Protein AF-A0A261GF33-F1 (afdb_monomer_lite)

Radius of gyration: 21.46 Å; chains: 1; bounding box: 52×39×61 Å

Foldseek 3Di:
DLPFDKDFLLVVQADPLSDRNDDLCDPDCDAPNHRCRVRGIKGWAWDPVQWADDPVDNVDTDTHTFIGHNVRHGGCPTPVNVVVVVQVVQVVVVDGDDDDDDDDDADWDFPDPLPDPQQPDVVGDDTDTHHPDQDADPVPRDGDD

Structure (mmCIF, N/CA/C/O backbone):
data_AF-A0A261GF33-F1
#
_entry.id   AF-A0A261GF33-F1
#
loop_
_atom_site.group_PDB
_atom_site.id
_atom_site.type_symbol
_atom_site.label_atom_id
_atom_site.label_alt_id
_atom_site.label_comp_id
_atom_site.label_asym_id
_atom_site.label_entity_id
_atom_site.label_seq_id
_atom_site.pdbx_PDB_ins_code
_atom_site.Cartn_x
_atom_site.Cartn_y
_atom_site.Cartn_z
_atom_site.occupancy
_atom_site.B_iso_or_equiv
_atom_site.auth_seq_id
_atom_site.auth_comp_id
_atom_site.auth_asym_id
_atom_site.auth_atom_id
_atom_site.pdbx_PDB_model_num
ATOM 1 N N . LEU A 1 1 ? -1.377 -6.067 18.340 1.00 70.94 1 LEU A N 1
ATOM 2 C CA . LEU A 1 1 ? -0.596 -5.644 17.150 1.00 70.94 1 LEU A CA 1
ATOM 3 C C . LEU A 1 1 ? 0.931 -5.701 17.363 1.00 70.94 1 LEU A C 1
ATOM 5 O O . LEU A 1 1 ? 1.656 -5.353 16.446 1.00 70.94 1 LEU A O 1
ATOM 9 N N . ALA A 1 2 ? 1.449 -6.159 18.514 1.00 70.94 2 ALA A N 1
ATOM 10 C CA . ALA A 1 2 ? 2.893 -6.124 18.804 1.00 70.94 2 ALA A CA 1
ATOM 11 C C . ALA A 1 2 ? 3.721 -7.283 18.195 1.00 70.94 2 ALA A C 1
ATOM 13 O O . ALA A 1 2 ? 4.942 -7.266 18.279 1.00 70.94 2 ALA A O 1
ATOM 14 N N . SER A 1 3 ? 3.082 -8.278 17.572 1.00 79.62 3 SER A N 1
ATOM 15 C CA . SER A 1 3 ? 3.725 -9.457 16.962 1.00 79.62 3 SER A CA 1
ATOM 16 C C . SER A 1 3 ? 3.864 -9.349 15.433 1.00 79.62 3 SER A C 1
ATOM 18 O O . SER A 1 3 ? 3.727 -10.346 14.728 1.00 79.62 3 SER A O 1
ATOM 20 N N . GLY A 1 4 ? 4.023 -8.130 14.909 1.00 86.25 4 GLY A N 1
ATOM 21 C CA . GLY A 1 4 ? 4.138 -7.876 13.469 1.00 86.25 4 GLY A CA 1
ATOM 22 C C . GLY A 1 4 ? 5.551 -8.087 12.915 1.00 86.25 4 GLY A C 1
ATOM 23 O O . GLY A 1 4 ? 6.512 -8.254 13.663 1.00 86.25 4 GLY A O 1
ATOM 24 N N . LEU A 1 5 ? 5.675 -8.039 11.590 1.00 93.31 5 LEU A N 1
ATOM 25 C CA . LEU A 1 5 ? 6.956 -8.056 10.883 1.00 93.31 5 LEU A CA 1
ATOM 26 C C . LEU A 1 5 ? 7.565 -6.651 10.868 1.00 93.31 5 LEU A C 1
ATOM 28 O O . LEU A 1 5 ? 6.883 -5.691 10.513 1.00 93.31 5 LEU A O 1
ATOM 32 N N . SER A 1 6 ? 8.842 -6.532 11.235 1.00 94.38 6 SER A N 1
ATOM 33 C CA . SER A 1 6 ? 9.558 -5.250 11.204 1.00 94.38 6 SER A CA 1
ATOM 34 C C . SER A 1 6 ? 9.691 -4.754 9.765 1.00 94.38 6 SER A C 1
ATOM 36 O O . SER A 1 6 ? 10.104 -5.514 8.889 1.00 94.38 6 SER A O 1
ATOM 38 N N . VAL A 1 7 ? 9.372 -3.485 9.527 1.00 93.56 7 VAL A N 1
ATOM 39 C CA . VAL A 1 7 ? 9.586 -2.811 8.242 1.00 93.56 7 VAL A CA 1
ATOM 40 C C . VAL A 1 7 ? 10.141 -1.410 8.449 1.00 93.56 7 VAL A C 1
ATOM 42 O O . VAL A 1 7 ? 9.782 -0.763 9.433 1.00 93.56 7 VAL A O 1
ATOM 45 N N . PRO A 1 8 ? 10.954 -0.886 7.518 1.00 91.81 8 PRO A N 1
ATOM 46 C CA . PRO A 1 8 ? 11.459 0.471 7.646 1.00 91.81 8 PRO A CA 1
ATOM 47 C C . PRO A 1 8 ? 10.308 1.481 7.537 1.00 91.81 8 PRO A C 1
ATOM 49 O O . PRO A 1 8 ? 9.475 1.393 6.631 1.00 91.81 8 PRO A O 1
ATOM 52 N N . SER A 1 9 ? 10.287 2.500 8.405 1.00 91.31 9 SER A N 1
ATOM 53 C CA . SER A 1 9 ? 9.297 3.591 8.310 1.00 91.31 9 SER A CA 1
ATOM 54 C C . SER A 1 9 ?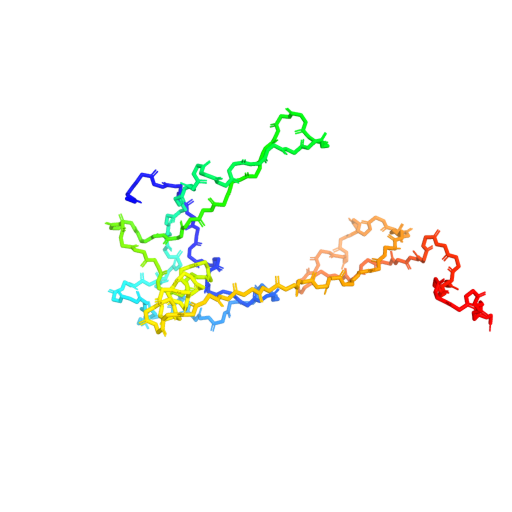 9.377 4.363 6.997 1.00 91.31 9 SER A C 1
ATOM 56 O O . SER A 1 9 ? 8.408 5.014 6.618 1.00 91.31 9 SER A O 1
ATOM 58 N N . THR A 1 10 ? 10.473 4.241 6.241 1.00 89.12 10 THR A N 1
ATOM 59 C CA . THR A 1 10 ? 10.610 4.867 4.918 1.00 89.12 10 THR A CA 1
ATOM 60 C C . THR A 1 10 ? 9.485 4.512 3.941 1.00 89.12 10 THR A C 1
ATOM 62 O O . THR A 1 10 ? 9.233 5.296 3.029 1.00 89.12 10 THR A O 1
ATOM 65 N N . LEU A 1 11 ? 8.754 3.410 4.159 1.00 87.25 11 LEU A N 1
ATOM 66 C CA . LEU A 1 11 ? 7.544 3.063 3.403 1.00 87.25 11 LEU A CA 1
ATOM 67 C C . LEU A 1 11 ? 6.445 4.135 3.460 1.00 87.25 11 LEU A C 1
ATOM 69 O O . LEU A 1 11 ? 5.674 4.254 2.515 1.00 87.25 11 LEU A O 1
ATOM 73 N N . ILE A 1 12 ? 6.364 4.900 4.552 1.00 89.88 12 ILE A N 1
ATOM 74 C CA . ILE A 1 12 ? 5.375 5.976 4.730 1.00 89.88 12 ILE A CA 1
ATOM 75 C C . ILE A 1 12 ? 5.998 7.375 4.675 1.00 89.88 12 ILE A C 1
ATOM 77 O O . ILE A 1 12 ? 5.292 8.363 4.849 1.00 89.88 12 ILE A O 1
ATOM 81 N N . LEU A 1 13 ? 7.316 7.465 4.464 1.00 90.25 13 LEU A N 1
ATOM 82 C CA . LEU A 1 13 ? 8.054 8.735 4.456 1.00 90.25 13 LEU A CA 1
ATOM 83 C C . LEU A 1 13 ? 8.514 9.153 3.053 1.00 90.25 13 LEU A C 1
ATOM 85 O O . LEU A 1 13 ? 9.236 10.142 2.893 1.00 90.25 13 LEU A O 1
ATOM 89 N N . LYS A 1 14 ? 8.114 8.386 2.038 1.00 89.19 14 LYS A N 1
ATOM 90 C CA . LYS A 1 14 ? 8.439 8.614 0.635 1.00 89.19 14 LYS A CA 1
ATOM 91 C C . LYS A 1 14 ? 7.187 8.907 -0.180 1.00 89.19 14 LYS A C 1
ATOM 93 O O . LYS A 1 14 ? 6.103 8.437 0.158 1.00 89.19 14 LYS A O 1
ATOM 98 N N . ASP A 1 15 ? 7.352 9.665 -1.257 1.00 87.06 15 ASP A N 1
ATOM 99 C CA . ASP A 1 15 ? 6.319 9.812 -2.278 1.00 87.06 15 ASP A CA 1
ATOM 100 C C . ASP A 1 15 ? 6.268 8.583 -3.203 1.00 87.06 15 ASP A C 1
ATOM 102 O O . ASP A 1 15 ? 7.068 7.645 -3.107 1.00 87.06 15 ASP A O 1
ATOM 106 N N . THR A 1 16 ? 5.318 8.599 -4.136 1.00 82.31 16 THR A N 1
ATOM 107 C CA . THR A 1 16 ? 5.146 7.554 -5.154 1.00 82.31 16 THR A CA 1
ATOM 108 C C . THR A 1 16 ? 6.304 7.480 -6.155 1.00 82.31 16 THR A C 1
ATOM 110 O O . THR A 1 16 ? 6.430 6.479 -6.853 1.00 82.31 16 THR A O 1
ATOM 113 N N . ALA A 1 17 ? 7.174 8.493 -6.205 1.00 83.00 17 ALA A N 1
ATOM 114 C CA . ALA A 1 17 ? 8.403 8.512 -6.996 1.00 83.00 17 ALA A CA 1
ATOM 115 C C . ALA A 1 17 ? 9.632 8.037 -6.191 1.00 83.00 17 ALA A C 1
ATOM 117 O O . ALA A 1 17 ? 10.771 8.235 -6.619 1.00 83.00 17 ALA A O 1
ATOM 118 N N . HIS A 1 18 ? 9.418 7.411 -5.025 1.00 78.88 18 HIS A N 1
ATOM 119 C CA . HIS A 1 18 ? 10.451 6.930 -4.104 1.00 78.88 18 HIS A CA 1
ATOM 120 C C . HIS A 1 18 ? 11.380 8.016 -3.535 1.00 78.88 18 HIS A C 1
ATOM 122 O O . HIS A 1 18 ? 12.443 7.692 -2.984 1.00 78.88 18 HIS A O 1
ATOM 128 N N . ARG A 1 19 ? 10.988 9.293 -3.601 1.00 84.75 19 ARG A N 1
ATOM 129 C CA . ARG A 1 19 ? 11.724 10.392 -2.972 1.00 84.75 19 ARG A CA 1
ATOM 130 C C . ARG A 1 19 ? 11.340 10.496 -1.510 1.00 84.75 19 ARG A C 1
ATOM 132 O O . ARG A 1 19 ? 10.164 10.481 -1.171 1.00 84.75 19 ARG A O 1
ATOM 139 N N . THR A 1 20 ? 12.335 10.619 -0.638 1.00 85.50 20 THR A N 1
ATOM 140 C CA . THR A 1 20 ? 12.111 10.925 0.777 1.00 85.50 20 THR A CA 1
ATOM 141 C C . THR A 1 20 ? 11.519 12.328 0.892 1.00 85.50 20 THR A C 1
ATOM 143 O O . THR A 1 20 ? 12.174 13.301 0.527 1.00 85.50 20 THR A O 1
ATOM 146 N N . VAL A 1 21 ? 10.278 12.418 1.370 1.00 86.69 21 VAL A N 1
ATOM 147 C CA . VAL A 1 21 ? 9.544 13.687 1.522 1.00 86.69 21 VAL A CA 1
ATOM 148 C C . VAL A 1 21 ? 9.784 14.289 2.904 1.00 86.69 21 VAL A C 1
ATOM 150 O O . VAL A 1 21 ? 9.788 15.507 3.062 1.00 86.69 21 VAL A O 1
ATOM 153 N N . PHE A 1 22 ? 10.022 13.438 3.903 1.00 86.06 22 PHE A N 1
ATOM 154 C CA . PHE A 1 22 ? 10.287 13.853 5.275 1.00 86.06 22 PHE A CA 1
ATOM 155 C C . PHE A 1 22 ? 11.762 13.670 5.608 1.00 86.06 22 PHE A C 1
ATOM 157 O O . PHE A 1 22 ? 12.301 12.578 5.444 1.00 86.06 22 PHE A O 1
ATOM 164 N N . ASP A 1 23 ? 12.410 14.726 6.093 1.00 86.19 23 ASP A N 1
ATOM 165 C CA . ASP A 1 23 ? 13.810 14.667 6.503 1.00 86.19 23 ASP A CA 1
ATOM 166 C C . ASP A 1 23 ? 13.963 13.788 7.751 1.00 86.19 23 ASP A C 1
ATOM 168 O O . ASP A 1 23 ? 13.667 14.203 8.870 1.00 86.19 23 ASP A O 1
ATOM 172 N N . VAL A 1 24 ? 14.395 12.546 7.539 1.00 87.50 24 VAL A N 1
ATOM 173 C CA . VAL A 1 24 ? 14.571 11.557 8.607 1.00 87.50 24 VAL A CA 1
ATOM 174 C C . VAL A 1 24 ? 15.818 11.807 9.449 1.00 87.50 24 VAL A C 1
ATOM 176 O O . VAL A 1 24 ? 15.924 11.233 10.525 1.00 87.50 24 VAL A O 1
ATOM 179 N N . TRP A 1 25 ? 16.766 12.627 8.989 1.00 87.75 25 TRP A N 1
ATOM 180 C CA . TRP A 1 25 ? 18.018 12.890 9.712 1.00 87.75 25 TRP A CA 1
ATOM 181 C C . TRP A 1 25 ? 17.949 14.143 10.572 1.00 87.75 25 TRP A C 1
ATOM 183 O O . TRP A 1 25 ? 18.816 14.361 11.417 1.00 87.75 25 TRP A O 1
ATOM 193 N N . LYS A 1 26 ? 16.914 14.957 10.372 1.00 83.06 26 LYS A N 1
ATOM 194 C CA . LYS A 1 26 ? 16.618 16.091 11.227 1.00 83.06 26 LYS A CA 1
ATOM 195 C C .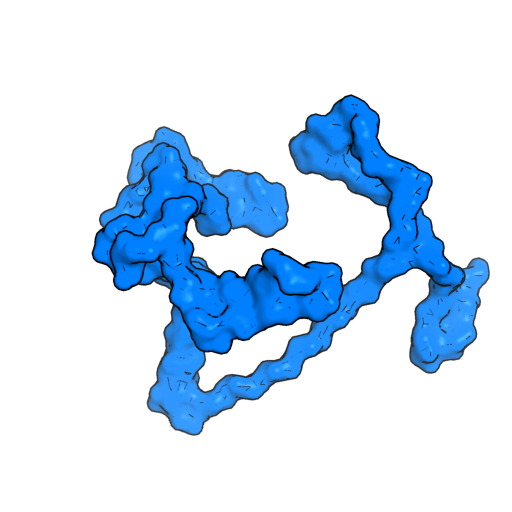 LYS A 1 26 ? 15.775 15.651 12.418 1.00 83.06 26 LYS A C 1
ATOM 197 O O . LYS A 1 26 ? 14.786 14.928 12.280 1.00 83.06 26 LYS A O 1
ATOM 202 N N . ASP A 1 27 ? 16.146 16.142 13.593 1.00 81.19 27 ASP A N 1
ATOM 203 C CA . ASP A 1 27 ? 15.356 15.945 14.800 1.00 81.19 27 ASP A CA 1
ATOM 204 C C . ASP A 1 27 ? 13.944 16.527 14.651 1.00 81.19 27 ASP A C 1
ATOM 206 O O . ASP A 1 27 ? 13.707 17.514 13.947 1.00 81.19 27 ASP A O 1
ATOM 210 N N . GLY A 1 28 ? 12.992 15.920 15.359 1.00 83.25 28 GLY A N 1
ATOM 211 C CA . GLY A 1 28 ? 11.618 16.412 15.442 1.00 83.25 28 GLY A CA 1
ATOM 212 C C . GLY A 1 28 ? 10.640 15.798 14.441 1.00 83.25 28 GLY A C 1
ATOM 213 O O . GLY A 1 28 ? 9.449 16.100 14.530 1.00 83.25 28 GLY A O 1
ATOM 214 N N . LEU A 1 29 ? 11.072 14.895 13.550 1.00 88.19 29 LEU A N 1
ATOM 215 C CA . LEU A 1 29 ? 10.135 14.109 12.744 1.00 88.19 29 LEU A CA 1
ATOM 216 C C . LEU A 1 29 ? 9.321 13.177 13.652 1.00 88.19 29 LEU A C 1
ATOM 218 O O . LEU A 1 29 ? 9.791 12.120 14.069 1.00 88.19 29 LEU A O 1
ATOM 222 N N . THR A 1 30 ? 8.089 13.578 13.948 1.00 90.00 30 THR A N 1
ATOM 223 C CA . THR A 1 30 ? 7.178 12.864 14.845 1.00 90.00 30 THR A CA 1
ATOM 224 C C . THR A 1 30 ? 5.842 12.659 14.154 1.00 90.00 30 THR A C 1
ATOM 226 O O . THR A 1 30 ? 5.294 13.586 13.562 1.00 90.00 30 THR A O 1
ATOM 229 N N . LEU A 1 31 ? 5.297 11.453 14.271 1.00 89.81 31 LEU A N 1
ATOM 230 C CA . LEU A 1 31 ? 3.953 11.116 13.825 1.00 89.81 31 LEU A CA 1
ATOM 231 C C . LEU A 1 31 ? 3.241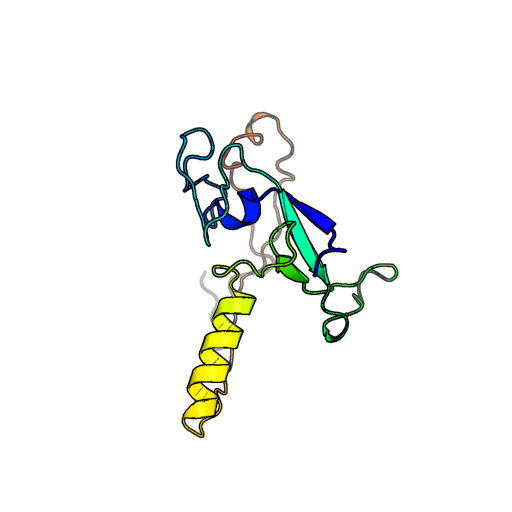 10.354 14.941 1.00 89.81 31 LEU A C 1
ATOM 233 O O . LEU A 1 31 ? 3.820 9.440 15.519 1.00 89.81 31 LEU A O 1
ATOM 237 N N . ASP A 1 32 ? 2.003 10.735 15.252 1.00 91.38 32 ASP A N 1
ATOM 238 C CA . ASP A 1 32 ? 1.199 10.141 16.332 1.00 91.38 32 ASP A CA 1
ATOM 239 C C . ASP A 1 32 ? 1.906 10.107 17.700 1.00 91.38 32 ASP A C 1
ATOM 241 O O . ASP A 1 32 ? 1.717 9.182 18.490 1.00 91.38 32 ASP A O 1
ATOM 245 N N . GLY A 1 33 ? 2.751 11.108 17.972 1.00 90.88 33 GLY A N 1
ATOM 246 C CA . GLY A 1 33 ? 3.560 11.182 19.194 1.00 90.88 33 GLY A CA 1
ATOM 247 C C . GLY A 1 33 ? 4.776 10.245 19.214 1.00 90.88 33 GLY A C 1
ATOM 248 O O . GLY A 1 33 ? 5.469 10.181 20.225 1.00 90.88 33 GLY A O 1
ATOM 249 N N . VAL A 1 34 ? 5.063 9.542 18.114 1.00 90.69 34 VAL A N 1
ATOM 250 C CA . VAL A 1 34 ? 6.215 8.646 17.968 1.00 90.69 34 VAL A CA 1
ATOM 251 C C . VAL A 1 34 ? 7.244 9.265 17.025 1.00 90.69 34 VAL A C 1
ATOM 253 O O . VAL A 1 34 ? 6.914 9.680 15.913 1.00 90.69 34 VAL A O 1
ATOM 256 N N . SER A 1 35 ? 8.503 9.311 17.461 1.00 90.94 35 SER A N 1
ATOM 257 C CA . SER A 1 35 ? 9.613 9.769 16.621 1.00 90.94 35 SER A CA 1
ATOM 258 C C . SER A 1 35 ? 9.887 8.778 15.490 1.00 90.94 35 SER A C 1
ATOM 260 O O . SER A 1 35 ? 10.004 7.574 15.722 1.00 90.94 35 SER A O 1
ATOM 262 N N . LEU A 1 36 ? 10.013 9.301 14.272 1.00 89.75 36 LEU A N 1
ATOM 263 C CA . LEU A 1 36 ? 10.454 8.575 13.078 1.00 89.75 36 LEU A CA 1
ATOM 264 C C . LEU A 1 36 ? 11.821 9.076 12.580 1.00 89.75 36 LEU A C 1
ATOM 266 O O . LEU A 1 36 ? 12.268 8.679 11.501 1.00 89.75 36 LEU A O 1
ATOM 270 N N . ALA A 1 37 ? 12.494 9.931 13.359 1.00 89.12 37 ALA A N 1
ATOM 271 C CA . ALA A 1 37 ? 13.877 10.311 13.099 1.00 89.12 37 ALA A CA 1
ATOM 272 C C . ALA A 1 37 ? 14.781 9.063 13.067 1.00 89.12 37 ALA A C 1
ATOM 274 O O . ALA A 1 37 ? 14.536 8.067 13.751 1.00 89.12 37 ALA A O 1
ATOM 275 N N . GLY A 1 38 ? 15.800 9.091 12.214 1.00 88.44 38 GLY A N 1
ATOM 276 C CA . GLY A 1 38 ? 16.658 7.949 11.910 1.00 88.44 38 GLY A CA 1
ATOM 277 C C . GLY A 1 38 ? 15.976 6.840 11.103 1.00 88.44 38 GLY A C 1
ATOM 278 O O . GLY A 1 38 ? 16.553 5.767 10.965 1.00 88.44 38 GLY A O 1
ATOM 279 N N . ALA A 1 39 ? 14.766 7.075 10.577 1.00 87.62 39 ALA A N 1
ATOM 280 C CA . ALA A 1 39 ? 13.990 6.099 9.812 1.00 87.62 39 ALA A CA 1
ATOM 281 C C . ALA A 1 39 ? 13.736 4.778 10.568 1.00 87.62 39 ALA A C 1
ATOM 283 O O . ALA A 1 39 ? 13.801 3.693 9.988 1.00 87.62 39 ALA A O 1
ATOM 284 N N . GLY A 1 40 ? 13.416 4.876 11.864 1.00 87.94 40 GLY A N 1
ATOM 285 C CA . GLY A 1 40 ? 13.148 3.720 12.723 1.00 87.94 40 GLY A CA 1
ATOM 286 C C . GLY A 1 40 ? 12.022 2.815 12.208 1.00 87.94 40 GLY A C 1
ATOM 287 O O . GLY A 1 40 ? 11.148 3.240 11.455 1.00 87.94 40 GLY A O 1
ATOM 288 N N . ASP A 1 41 ? 12.037 1.549 12.609 1.00 91.81 41 ASP A N 1
ATOM 289 C CA . ASP A 1 41 ? 11.095 0.555 12.088 1.00 91.81 41 ASP A CA 1
ATOM 290 C C . ASP A 1 41 ? 9.665 0.685 12.637 1.00 91.81 41 ASP A C 1
ATOM 292 O O . ASP A 1 41 ? 9.436 0.980 13.815 1.00 91.81 41 ASP A O 1
ATOM 296 N N . LEU A 1 42 ? 8.713 0.314 11.784 1.00 94.56 42 LEU A N 1
ATOM 297 C CA . LEU A 1 42 ? 7.313 0.031 12.088 1.00 94.56 42 LEU A CA 1
ATOM 298 C C . LEU A 1 42 ? 7.060 -1.486 12.067 1.00 94.56 42 LEU A C 1
ATOM 300 O O . LEU A 1 42 ? 7.939 -2.286 11.750 1.00 94.56 42 LEU A O 1
ATOM 304 N N . LEU A 1 43 ? 5.831 -1.883 12.381 1.00 95.69 43 LEU A N 1
ATOM 305 C CA . LEU A 1 43 ? 5.332 -3.249 12.287 1.00 95.69 43 LEU A CA 1
ATOM 306 C C . LEU A 1 43 ? 4.286 -3.359 11.169 1.00 95.69 43 LEU A C 1
ATOM 308 O O . LEU A 1 43 ? 3.306 -2.613 11.165 1.00 95.69 43 LEU A O 1
ATOM 312 N N . LEU A 1 44 ? 4.447 -4.331 10.269 1.00 95.38 44 LEU A N 1
ATOM 313 C CA . LEU A 1 44 ? 3.370 -4.858 9.430 1.00 95.38 44 LEU A CA 1
ATOM 314 C C . LEU A 1 44 ? 2.639 -5.966 10.182 1.00 95.38 44 LEU A C 1
ATOM 316 O O . LEU A 1 44 ? 3.240 -6.968 10.574 1.00 95.38 44 LEU A O 1
ATOM 320 N N . VAL A 1 45 ? 1.330 -5.813 10.347 1.00 95.50 45 VAL A N 1
ATOM 321 C CA . VAL A 1 45 ? 0.479 -6.807 11.000 1.00 95.50 45 VAL A CA 1
ATOM 322 C C . VAL A 1 45 ? -0.475 -7.416 9.973 1.00 95.50 45 VAL A C 1
ATOM 324 O O . VAL A 1 45 ? -1.313 -6.682 9.447 1.00 95.50 45 VAL A O 1
ATOM 327 N N . PRO A 1 46 ? -0.370 -8.723 9.678 1.00 95.50 46 PRO A N 1
ATOM 328 C CA . PRO A 1 46 ? -1.170 -9.363 8.639 1.00 95.50 46 PRO A CA 1
ATOM 329 C C . PRO A 1 46 ? -2.652 -9.451 9.012 1.00 95.50 46 PRO A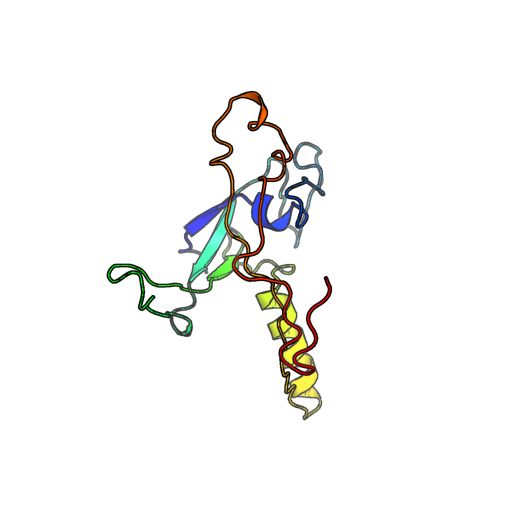 C 1
ATOM 331 O O . PRO A 1 46 ? -3.006 -9.792 10.141 1.00 95.50 46 PRO A O 1
ATOM 334 N N . ASP A 1 47 ? -3.515 -9.193 8.032 1.00 95.12 47 ASP A N 1
ATOM 335 C CA . ASP A 1 47 ? -4.955 -9.413 8.108 1.00 95.12 47 ASP A CA 1
ATOM 336 C C . ASP A 1 47 ? -5.302 -10.746 7.436 1.00 95.12 47 ASP A C 1
ATOM 338 O O . ASP A 1 47 ? -5.393 -10.839 6.210 1.00 95.12 47 ASP A O 1
ATOM 342 N N . ALA A 1 48 ? -5.503 -11.789 8.244 1.00 95.00 48 ALA A N 1
ATOM 343 C CA . ALA A 1 48 ? -5.768 -13.146 7.763 1.00 95.00 48 ALA A CA 1
ATOM 344 C C . ALA A 1 48 ? -7.010 -13.248 6.861 1.00 95.00 48 ALA A C 1
ATOM 346 O O . ALA A 1 48 ? -7.059 -14.126 6.003 1.00 95.00 48 ALA A O 1
ATOM 347 N N . SER A 1 49 ? -7.981 -12.336 7.002 1.00 97.00 49 SER A N 1
ATOM 348 C CA . SER A 1 49 ? -9.181 -12.318 6.154 1.00 97.00 49 SER A CA 1
ATOM 349 C C . SER A 1 49 ? -8.889 -11.934 4.699 1.00 97.00 49 SER A C 1
ATOM 351 O O . SER A 1 49 ? -9.690 -12.213 3.814 1.00 97.00 49 SER A O 1
ATOM 353 N N . SER A 1 50 ? -7.729 -11.320 4.443 1.00 96.69 50 SER A N 1
ATOM 354 C CA . SER A 1 50 ? -7.299 -10.874 3.114 1.00 96.69 50 SER A CA 1
ATOM 355 C C . SER A 1 50 ? -6.394 -11.870 2.379 1.00 96.69 50 SER A C 1
ATOM 357 O O . SER A 1 50 ? -5.893 -11.562 1.296 1.00 96.69 50 SER A O 1
ATOM 359 N N . PHE A 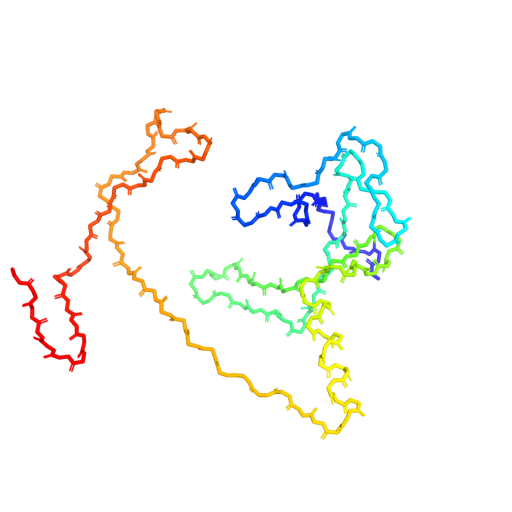1 51 ? -6.154 -13.050 2.959 1.00 97.62 51 PHE A N 1
ATOM 360 C CA . PHE A 1 51 ? -5.295 -14.069 2.364 1.00 97.62 51 PHE A CA 1
ATOM 361 C C . PHE A 1 51 ? -5.831 -14.524 1.000 1.00 97.62 51 PHE A C 1
ATOM 363 O O . PHE A 1 51 ? -6.933 -15.060 0.897 1.00 97.62 51 PHE A O 1
ATOM 370 N N . THR A 1 52 ? -5.024 -14.334 -0.042 1.00 97.81 52 THR A N 1
ATOM 371 C CA . THR A 1 52 ? -5.392 -14.626 -1.431 1.00 97.81 52 THR A CA 1
ATOM 372 C C . THR A 1 52 ? -4.272 -15.421 -2.117 1.00 97.81 52 THR A C 1
ATOM 374 O O . THR A 1 52 ? -3.220 -14.846 -2.413 1.00 97.81 52 THR A O 1
ATOM 377 N N . PRO A 1 53 ? -4.450 -16.732 -2.377 1.00 97.38 53 PRO A N 1
ATOM 378 C CA . PRO A 1 53 ? -3.506 -17.531 -3.162 1.00 97.38 53 PRO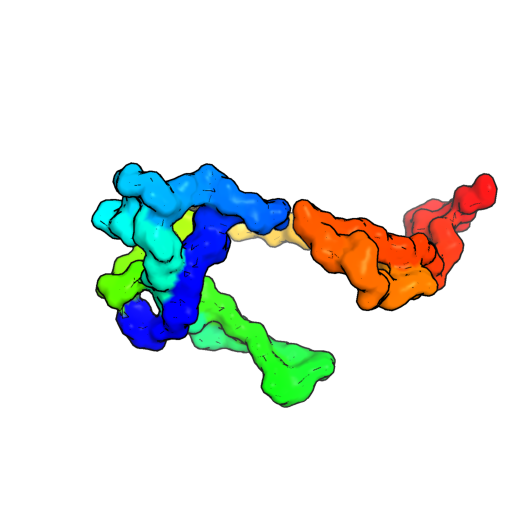 A CA 1
ATOM 379 C C . PRO A 1 53 ? -3.307 -16.971 -4.574 1.00 97.38 53 PRO A C 1
ATOM 381 O O . PRO A 1 53 ? -4.262 -16.507 -5.197 1.00 97.38 53 PRO A O 1
ATOM 384 N N . LEU A 1 54 ? -2.082 -17.046 -5.103 1.00 97.31 54 LEU A N 1
ATOM 385 C CA . LEU A 1 54 ? -1.781 -16.582 -6.458 1.00 97.31 54 LEU A CA 1
ATOM 386 C C . LEU A 1 54 ? -1.891 -17.736 -7.469 1.00 97.31 54 LEU A C 1
ATOM 388 O O . LEU A 1 54 ? -1.057 -18.641 -7.438 1.00 97.31 54 LEU A O 1
ATOM 392 N N . PRO A 1 55 ? -2.854 -17.718 -8.413 1.00 97.00 55 PRO A N 1
ATOM 393 C CA . PRO A 1 55 ? -3.070 -18.851 -9.320 1.00 97.00 55 PRO A CA 1
ATOM 394 C C . PRO A 1 55 ? -1.911 -19.085 -10.301 1.00 97.00 55 PRO A C 1
ATOM 396 O O . PRO A 1 55 ? -1.736 -20.194 -10.794 1.00 97.00 55 PRO A O 1
ATOM 399 N N . TRP A 1 56 ? -1.090 -18.066 -10.562 1.00 96.19 56 TRP A N 1
ATOM 400 C CA . TRP A 1 56 ? 0.108 -18.156 -11.407 1.00 96.19 56 TRP A CA 1
ATOM 401 C C . TRP A 1 56 ? 1.405 -18.434 -10.623 1.00 96.19 56 TRP A C 1
ATOM 403 O O . TRP A 1 56 ? 2.464 -18.535 -11.235 1.00 96.19 56 TRP A O 1
ATOM 413 N N . SER A 1 57 ? 1.354 -18.544 -9.288 1.00 97.25 57 SER A N 1
ATOM 414 C CA . SER A 1 57 ? 2.512 -18.872 -8.440 1.00 97.25 57 SER A CA 1
ATOM 415 C C . SER A 1 57 ? 2.096 -19.852 -7.332 1.00 97.25 57 SER A C 1
ATOM 417 O O . SER A 1 57 ? 1.737 -19.421 -6.234 1.00 97.25 57 SER A O 1
ATOM 419 N N . PRO A 1 58 ? 2.148 -21.177 -7.589 1.00 93.19 58 PRO A N 1
ATOM 420 C CA . PRO A 1 58 ? 1.591 -22.214 -6.706 1.00 93.19 58 PRO A CA 1
ATOM 421 C C . PRO A 1 58 ? 2.131 -22.252 -5.266 1.00 93.19 58 PRO A C 1
ATOM 423 O O . PRO A 1 58 ? 1.545 -22.904 -4.406 1.00 93.19 58 PRO A O 1
ATOM 426 N N . HIS A 1 59 ? 3.240 -21.564 -4.988 1.00 96.62 59 HIS A N 1
ATOM 427 C CA . HIS A 1 59 ? 3.864 -21.481 -3.665 1.00 96.62 59 HIS A CA 1
ATOM 428 C C . HIS A 1 59 ? 3.795 -20.067 -3.069 1.00 96.62 59 HIS A C 1
ATOM 430 O O . HIS A 1 59 ? 4.615 -19.701 -2.229 1.00 96.62 59 HIS A O 1
ATOM 436 N N . SER A 1 60 ? 2.855 -19.235 -3.525 1.00 97.75 60 SER A N 1
ATOM 437 C CA . SER A 1 60 ? 2.739 -17.843 -3.088 1.00 97.75 60 SER A CA 1
ATOM 438 C C . SER A 1 60 ? 1.292 -17.411 -2.868 1.00 97.75 60 SER A C 1
ATOM 440 O O . SER A 1 60 ? 0.359 -17.876 -3.522 1.00 97.75 60 SER A O 1
ATOM 442 N N . ALA A 1 61 ? 1.122 -16.462 -1.955 1.00 97.31 61 ALA A N 1
ATOM 443 C CA . ALA A 1 61 ? -0.137 -15.789 -1.677 1.00 97.31 61 ALA A CA 1
ATOM 444 C C . ALA A 1 61 ? 0.134 -14.317 -1.349 1.00 97.31 61 ALA A C 1
ATOM 446 O O . ALA A 1 61 ? 1.240 -13.956 -0.943 1.00 97.31 61 ALA A O 1
ATOM 447 N N . VAL A 1 62 ? -0.888 -13.482 -1.502 1.00 97.38 62 VAL A N 1
ATOM 448 C CA . VAL A 1 62 ? -0.897 -12.101 -1.017 1.00 97.38 62 VAL A CA 1
ATOM 449 C C . VAL A 1 62 ? -1.708 -12.048 0.270 1.00 97.38 62 VAL A C 1
ATOM 451 O O . VAL A 1 62 ? -2.772 -12.653 0.373 1.00 97.38 62 VAL A O 1
ATOM 454 N N . ILE A 1 63 ? -1.202 -11.310 1.253 1.00 97.19 63 ILE A N 1
ATOM 455 C CA . ILE A 1 63 ? -1.931 -10.941 2.463 1.00 97.19 63 ILE A CA 1
ATOM 456 C C . ILE A 1 63 ? -1.748 -9.442 2.673 1.00 97.19 63 ILE A C 1
ATOM 458 O O . ILE A 1 63 ? -0.634 -8.923 2.588 1.00 97.19 63 ILE A O 1
ATOM 462 N N . LEU A 1 64 ? -2.848 -8.730 2.891 1.00 95.94 64 LEU A N 1
ATOM 463 C CA . LEU A 1 64 ? -2.807 -7.317 3.230 1.00 95.94 64 LEU A CA 1
ATOM 464 C C . LEU A 1 64 ? -2.446 -7.167 4.707 1.00 95.94 64 LEU A C 1
ATOM 466 O O . LEU A 1 64 ? -2.829 -7.978 5.549 1.00 95.94 64 LEU A O 1
ATOM 470 N N . CYS A 1 65 ? -1.722 -6.100 5.023 1.00 94.56 65 CYS A N 1
ATOM 471 C CA . CYS A 1 65 ? -1.253 -5.818 6.372 1.00 94.56 65 CYS A CA 1
ATOM 472 C C . CYS A 1 65 ? -1.685 -4.416 6.808 1.00 94.56 65 CYS A C 1
ATOM 474 O O . CYS A 1 65 ? -1.735 -3.485 6.004 1.00 94.56 65 CYS A O 1
ATOM 476 N N . ASP A 1 66 ? -1.947 -4.257 8.101 1.00 94.75 66 ASP A N 1
ATOM 477 C CA . ASP A 1 66 ? -2.049 -2.954 8.749 1.00 94.75 66 ASP A CA 1
ATOM 478 C C . ASP A 1 66 ? -0.671 -2.517 9.277 1.00 94.75 66 ASP A C 1
ATOM 480 O O . ASP A 1 66 ? 0.140 -3.347 9.687 1.00 94.75 66 ASP A O 1
ATOM 484 N N . LEU A 1 67 ? -0.419 -1.206 9.314 1.00 94.69 67 LEU A N 1
ATOM 485 C CA . LEU A 1 67 ? 0.787 -0.640 9.922 1.00 94.69 67 LEU A CA 1
ATOM 486 C C . LEU A 1 67 ? 0.555 -0.283 11.392 1.00 94.69 67 LEU A C 1
ATOM 488 O O . LEU A 1 67 ? -0.448 0.347 11.750 1.00 94.69 67 LEU A O 1
ATOM 492 N N . ALA A 1 68 ? 1.519 -0.637 12.234 1.00 95.31 68 ALA A N 1
ATOM 493 C CA . ALA A 1 68 ? 1.548 -0.298 13.647 1.00 95.31 68 ALA A CA 1
ATOM 494 C C . ALA A 1 68 ? 2.943 0.166 14.082 1.00 95.31 68 ALA A C 1
ATOM 496 O O . ALA A 1 68 ? 3.957 -0.221 13.514 1.00 95.31 68 ALA A O 1
ATOM 497 N N . TYR A 1 69 ? 3.000 0.981 15.124 1.00 94.38 69 TYR A N 1
ATOM 498 C CA . TYR A 1 69 ? 4.221 1.242 15.871 1.00 94.38 69 TYR A CA 1
ATOM 499 C C . TYR A 1 69 ? 4.623 0.008 16.682 1.00 94.38 69 TYR A C 1
ATOM 501 O O . TYR A 1 69 ? 3.802 -0.870 16.954 1.00 94.38 69 TYR A O 1
ATOM 509 N N . ARG A 1 70 ? 5.875 -0.035 17.152 1.00 91.94 70 ARG A N 1
ATOM 510 C CA . ARG A 1 70 ? 6.375 -1.118 18.021 1.00 91.94 70 ARG A CA 1
ATOM 511 C C . ARG A 1 70 ? 5.584 -1.270 19.329 1.00 91.94 70 ARG A C 1
ATOM 513 O O . ARG A 1 70 ? 5.530 -2.362 19.880 1.00 91.94 70 ARG A O 1
ATOM 520 N N . SER A 1 71 ? 4.914 -0.208 19.785 1.00 92.44 71 SER A N 1
ATOM 521 C CA . SER A 1 71 ? 3.970 -0.241 20.914 1.00 92.44 71 SER A CA 1
ATOM 522 C C . SER A 1 71 ? 2.676 -1.016 20.620 1.00 92.44 71 SER A C 1
ATOM 524 O O . SER A 1 71 ? 1.904 -1.307 21.528 1.00 92.44 71 SER A O 1
ATOM 526 N N . GLY A 1 72 ? 2.402 -1.334 19.352 1.00 92.00 72 GLY A N 1
ATOM 527 C CA . GLY A 1 72 ? 1.136 -1.890 18.887 1.00 92.00 72 GLY A CA 1
ATOM 528 C C . GLY A 1 72 ? 0.070 -0.837 18.571 1.00 92.00 72 GLY A C 1
ATOM 529 O O . GLY A 1 72 ? -1.005 -1.206 18.105 1.00 92.00 72 GLY A O 1
ATOM 530 N N . GLN A 1 73 ? 0.338 0.455 18.776 1.00 94.00 73 GLN A N 1
ATOM 531 C CA . GLN A 1 73 ? -0.533 1.531 18.293 1.00 94.00 73 GLN A CA 1
ATOM 532 C C . GLN A 1 73 ? -0.575 1.525 16.758 1.00 94.00 73 GLN A C 1
ATOM 534 O O . GLN A 1 73 ? 0.454 1.353 16.115 1.00 94.00 73 GLN A O 1
ATOM 539 N N . ARG A 1 74 ? -1.748 1.724 16.149 1.00 93.62 74 ARG A N 1
ATOM 540 C CA . ARG A 1 74 ? -1.876 1.827 14.684 1.00 93.62 74 ARG A CA 1
ATOM 541 C C . ARG A 1 74 ? -1.263 3.130 14.170 1.00 93.62 74 ARG A C 1
ATOM 543 O O . ARG A 1 74 ? -1.428 4.166 14.804 1.00 93.62 74 ARG A O 1
ATOM 550 N N . VAL A 1 75 ? -0.637 3.078 12.997 1.00 94.19 75 VAL A N 1
ATOM 551 C CA . VAL A 1 75 ? -0.143 4.275 12.299 1.00 94.19 75 VAL A CA 1
ATOM 552 C C . VAL A 1 75 ? -1.318 5.007 11.650 1.00 94.19 75 VAL A C 1
ATOM 554 O O . VAL A 1 75 ? -2.028 4.435 10.813 1.00 94.19 75 VAL A O 1
ATOM 557 N N . SER A 1 76 ? -1.528 6.271 12.012 1.00 91.69 76 SER A N 1
ATOM 558 C CA . SER A 1 76 ? -2.726 7.034 11.645 1.00 91.69 76 SER A CA 1
ATOM 559 C C . SER A 1 76 ? -2.799 7.392 10.162 1.00 91.69 76 SER A C 1
ATOM 561 O O . SER A 1 76 ? -3.895 7.472 9.610 1.00 91.69 76 SER A O 1
ATOM 563 N N . VAL A 1 77 ? -1.655 7.562 9.499 1.00 90.25 77 VAL A N 1
ATOM 564 C CA . VAL A 1 77 ? -1.579 7.923 8.070 1.00 90.25 77 VAL A CA 1
ATOM 565 C C . VAL A 1 77 ? -1.575 6.708 7.146 1.00 90.25 77 VAL A C 1
ATOM 567 O O . VAL A 1 77 ? -1.425 6.853 5.936 1.00 90.25 77 VAL A O 1
ATOM 570 N N . SER A 1 78 ? -1.743 5.496 7.687 1.00 92.06 78 SER A N 1
ATOM 571 C CA . SER A 1 78 ? -1.864 4.301 6.853 1.00 92.06 78 SER A CA 1
ATOM 572 C C . SER A 1 78 ? -3.104 4.416 5.946 1.00 92.06 78 SER A C 1
ATOM 574 O O . SER A 1 78 ? -4.209 4.614 6.462 1.00 92.06 78 SER A O 1
ATOM 576 N N . PRO A 1 79 ? -2.983 4.263 4.611 1.00 91.12 79 PRO A N 1
ATOM 577 C CA . PRO A 1 79 ? -4.116 4.440 3.696 1.00 91.12 79 PRO A CA 1
ATOM 578 C C . PRO A 1 79 ? -5.320 3.548 4.030 1.00 91.12 79 PRO A C 1
ATOM 580 O O . PRO A 1 79 ? -6.458 4.011 4.049 1.00 91.12 79 PRO A O 1
ATOM 583 N N . ARG A 1 80 ? -5.073 2.281 4.398 1.00 92.88 80 ARG A N 1
ATOM 584 C CA . ARG A 1 80 ? -6.123 1.343 4.842 1.00 92.88 80 ARG A CA 1
ATOM 585 C C . ARG A 1 80 ? -6.803 1.808 6.134 1.00 92.88 80 ARG A C 1
ATOM 587 O O . ARG A 1 80 ? -8.016 1.677 6.273 1.00 92.88 80 ARG A O 1
ATOM 594 N N . GLY A 1 81 ? -6.042 2.369 7.076 1.00 92.50 81 GLY A N 1
ATOM 595 C CA . GLY A 1 81 ? -6.577 2.948 8.308 1.00 92.50 81 GLY A CA 1
ATOM 596 C C . GLY A 1 81 ? -7.406 4.208 8.061 1.00 92.50 81 GLY A C 1
ATOM 597 O O . GLY A 1 81 ? -8.461 4.365 8.670 1.00 92.50 81 GLY A O 1
ATOM 598 N N . LEU A 1 82 ? -6.967 5.071 7.142 1.00 93.88 82 LEU A N 1
ATOM 599 C CA . LEU A 1 82 ? -7.712 6.253 6.706 1.00 93.88 82 LEU A CA 1
ATOM 600 C C . LEU A 1 82 ? -9.048 5.874 6.060 1.00 93.88 82 LEU A C 1
ATOM 602 O O . LEU A 1 82 ? -10.080 6.385 6.489 1.00 93.88 82 LEU A O 1
ATOM 606 N N . LEU A 1 83 ? -9.042 4.936 5.106 1.00 94.19 83 LEU A N 1
ATOM 607 C CA . LEU A 1 83 ? -10.265 4.461 4.455 1.00 94.19 83 LEU A CA 1
ATOM 608 C C . LEU A 1 83 ? -11.248 3.867 5.470 1.00 94.19 83 LEU A C 1
ATOM 610 O O . LEU A 1 83 ? -12.419 4.226 5.466 1.00 94.19 83 LEU A O 1
ATOM 614 N N . ARG A 1 84 ? -10.773 3.015 6.386 1.00 93.00 84 ARG A N 1
ATOM 615 C CA . ARG A 1 84 ? -11.609 2.425 7.443 1.00 93.00 84 ARG A CA 1
ATOM 616 C C . ARG A 1 84 ? -12.292 3.492 8.307 1.00 93.00 84 ARG A C 1
ATOM 618 O O . ARG A 1 84 ? -13.500 3.415 8.490 1.00 93.00 84 ARG A O 1
ATOM 625 N N . ARG A 1 85 ? -11.560 4.524 8.747 1.00 94.75 85 ARG A N 1
ATOM 626 C CA . ARG A 1 85 ? -12.145 5.648 9.505 1.00 94.75 85 ARG A CA 1
ATOM 627 C C . ARG A 1 85 ? -13.185 6.422 8.696 1.00 94.75 85 ARG A C 1
ATOM 629 O O . ARG A 1 85 ? -14.224 6.778 9.240 1.00 94.75 85 ARG A O 1
ATOM 636 N N . ALA A 1 86 ? -12.926 6.669 7.412 1.00 96.06 86 ALA A N 1
ATOM 637 C CA . ALA A 1 86 ? -13.887 7.343 6.540 1.00 96.06 86 ALA A CA 1
ATOM 638 C C . ALA A 1 86 ? -15.179 6.521 6.371 1.00 96.06 86 ALA A C 1
ATOM 640 O O . ALA A 1 86 ? -16.273 7.079 6.393 1.00 96.06 86 ALA A O 1
ATOM 641 N N . MET A 1 87 ? -15.064 5.193 6.267 1.00 96.25 87 MET A N 1
ATOM 642 C CA . MET A 1 87 ? -16.219 4.292 6.196 1.00 96.25 87 MET A CA 1
ATOM 643 C C . MET A 1 87 ? -17.002 4.236 7.505 1.00 96.25 87 MET A C 1
ATOM 645 O O . MET A 1 87 ? -18.224 4.316 7.472 1.00 96.25 87 MET A O 1
ATOM 649 N N . GLU A 1 88 ? -16.324 4.182 8.651 1.00 96.62 88 GLU A N 1
ATOM 650 C CA . GLU A 1 88 ? -16.968 4.247 9.971 1.00 96.62 88 GLU A CA 1
ATOM 651 C C . GLU A 1 88 ? -17.743 5.562 10.161 1.00 96.62 88 GLU A C 1
ATOM 653 O O . GLU A 1 88 ? -18.874 5.556 10.647 1.00 96.62 88 GLU A O 1
ATOM 658 N N . GLN A 1 89 ? -17.165 6.690 9.735 1.00 97.69 89 GLN A N 1
ATOM 659 C CA . GLN A 1 89 ? -17.820 8.000 9.790 1.00 97.69 89 GLN A CA 1
ATOM 660 C C . GLN A 1 89 ? -19.054 8.073 8.886 1.00 97.69 89 GLN A C 1
ATOM 662 O O . GLN A 1 89 ? -20.075 8.616 9.302 1.00 97.69 89 GLN A O 1
ATOM 667 N N . LEU A 1 90 ? -18.984 7.517 7.674 1.00 97.88 90 LEU A N 1
ATOM 668 C CA . LEU A 1 90 ? -20.124 7.474 6.760 1.00 97.88 90 LEU A CA 1
ATOM 669 C C . LEU A 1 90 ? -21.247 6.579 7.306 1.00 97.88 90 LEU A C 1
ATOM 671 O O . LEU A 1 90 ? -22.403 7.005 7.356 1.00 97.88 90 LEU A O 1
ATOM 675 N N . ALA A 1 91 ? -20.898 5.393 7.807 1.00 97.94 91 ALA A N 1
ATOM 676 C CA . ALA A 1 91 ? -21.839 4.455 8.411 1.00 97.94 91 ALA A CA 1
ATOM 677 C C . ALA A 1 91 ? -22.566 5.054 9.626 1.00 97.94 91 ALA A C 1
ATOM 679 O O . ALA A 1 91 ? -23.767 4.846 9.788 1.00 97.94 91 ALA A O 1
ATOM 680 N N . ALA A 1 92 ? -21.889 5.878 10.437 1.00 98.31 92 ALA A N 1
ATOM 681 C CA . ALA A 1 92 ? -22.515 6.595 11.553 1.00 98.31 92 ALA A CA 1
ATOM 682 C C . ALA A 1 92 ? -23.629 7.570 11.118 1.00 98.31 92 ALA A C 1
ATOM 684 O O . ALA A 1 92 ? -24.458 7.961 11.937 1.00 98.31 92 ALA A O 1
ATOM 685 N N . THR A 1 93 ? -23.675 7.944 9.836 1.00 98.19 93 THR A N 1
ATOM 686 C CA . THR A 1 93 ? -24.753 8.761 9.254 1.00 98.19 93 THR A CA 1
ATOM 687 C C . THR A 1 93 ? -25.868 7.929 8.609 1.00 98.19 93 THR A C 1
ATOM 689 O O . THR A 1 93 ? -26.786 8.503 8.032 1.00 98.19 93 THR A O 1
ATOM 692 N N . GLY A 1 94 ? -25.802 6.595 8.694 1.00 98.31 94 GLY A N 1
ATOM 693 C CA . GLY A 1 94 ? -26.773 5.674 8.096 1.00 98.31 94 GLY A CA 1
ATOM 694 C C . GLY A 1 94 ? -26.572 5.416 6.600 1.00 98.31 94 GLY A C 1
ATOM 695 O O . GLY A 1 94 ? -27.521 5.017 5.929 1.00 98.31 94 GLY A O 1
ATOM 696 N N . HIS A 1 95 ? -25.366 5.656 6.075 1.00 98.19 95 HIS A N 1
ATOM 697 C CA . HIS A 1 95 ? -25.037 5.486 4.659 1.00 98.19 95 HIS A CA 1
ATOM 698 C C . HIS A 1 95 ? -23.911 4.469 4.461 1.00 98.19 95 HIS A C 1
ATOM 700 O O . HIS A 1 95 ? -22.976 4.404 5.257 1.00 98.19 95 HIS A O 1
ATOM 706 N N . ASP A 1 96 ? -23.960 3.763 3.335 1.00 95.81 96 ASP A N 1
ATOM 707 C CA . ASP A 1 96 ? -22.883 2.904 2.848 1.00 95.81 96 ASP A CA 1
ATOM 708 C C . ASP A 1 96 ? -22.221 3.526 1.612 1.00 95.81 96 ASP A C 1
ATOM 710 O O . ASP A 1 96 ? -22.879 4.186 0.803 1.00 95.81 96 ASP A O 1
ATOM 714 N N . ALA A 1 97 ? -20.918 3.294 1.433 1.00 95.06 97 ALA A N 1
ATOM 715 C CA . ALA A 1 97 ? -20.220 3.661 0.203 1.00 95.06 97 ALA A CA 1
ATOM 716 C C . ALA A 1 97 ? -20.128 2.463 -0.743 1.00 95.06 97 ALA A C 1
ATOM 718 O O . ALA A 1 97 ? -19.558 1.427 -0.401 1.00 95.06 97 ALA A O 1
ATOM 719 N N . VAL A 1 98 ? -20.614 2.643 -1.969 1.00 95.31 98 VAL A N 1
ATOM 720 C CA . VAL A 1 98 ? -20.456 1.684 -3.066 1.00 95.31 98 VAL A CA 1
ATOM 721 C C . VAL A 1 98 ? -19.594 2.336 -4.139 1.00 95.31 98 VAL A C 1
ATOM 723 O O . VAL A 1 98 ? -19.904 3.429 -4.608 1.00 95.31 98 VAL A O 1
ATOM 726 N N . MET A 1 99 ? -18.493 1.684 -4.507 1.00 94.06 99 MET A N 1
ATOM 727 C CA . MET A 1 99 ? -17.502 2.215 -5.445 1.00 94.06 99 MET A CA 1
ATOM 728 C C . MET A 1 99 ? -17.261 1.216 -6.577 1.00 94.06 99 MET A C 1
ATOM 730 O O . MET A 1 99 ? -17.011 0.039 -6.321 1.00 94.06 99 MET A O 1
ATOM 734 N N . GLY A 1 100 ? -17.311 1.695 -7.821 1.00 95.88 100 GLY A N 1
ATOM 735 C CA . GLY A 1 100 ? -16.823 0.983 -9.002 1.00 95.88 100 GLY A CA 1
ATOM 736 C C . GLY A 1 100 ? -15.483 1.575 -9.430 1.00 95.88 100 GLY A C 1
ATOM 737 O O . GLY A 1 100 ? -15.371 2.791 -9.562 1.00 95.88 100 GLY A O 1
ATOM 738 N N . LEU A 1 101 ? -14.465 0.730 -9.604 1.00 95.25 101 LEU A N 1
ATOM 739 C CA . LEU A 1 101 ? -13.140 1.146 -10.060 1.00 95.25 101 LEU A CA 1
ATOM 740 C C . LEU A 1 101 ? -12.935 0.693 -11.508 1.00 95.25 101 LEU A C 1
ATOM 742 O O . LEU A 1 101 ? -12.943 -0.506 -11.782 1.00 95.25 101 LEU A O 1
ATOM 746 N N . GLU A 1 102 ? -12.691 1.644 -12.405 1.00 95.44 102 GLU A N 1
ATOM 747 C CA . GLU A 1 102 ? -12.279 1.384 -13.786 1.00 95.44 102 GLU A CA 1
ATOM 748 C C . GLU A 1 102 ? -10.789 1.715 -13.922 1.00 95.44 102 GLU A C 1
ATOM 750 O O . GLU A 1 102 ? -10.381 2.868 -13.783 1.00 95.44 102 GLU A O 1
ATOM 755 N N . VAL A 1 103 ? -9.959 0.687 -14.127 1.00 93.62 103 VAL A N 1
ATOM 756 C CA . VAL A 1 103 ? -8.511 0.844 -14.319 1.00 93.62 103 VAL A CA 1
ATOM 757 C C . VAL A 1 103 ? -8.175 0.589 -15.779 1.00 93.62 103 VAL A C 1
ATOM 759 O O . VAL A 1 103 ? -8.273 -0.541 -16.257 1.00 93.62 103 VAL A O 1
ATOM 762 N N . GLU A 1 104 ? -7.730 1.631 -16.472 1.00 90.38 104 GLU A N 1
ATOM 763 C CA . GLU A 1 104 ? -7.187 1.520 -17.822 1.00 90.38 104 GLU A CA 1
ATOM 764 C C . GLU A 1 104 ? -5.667 1.330 -17.772 1.00 90.38 104 GLU A C 1
ATOM 766 O O . GLU A 1 104 ? -4.962 1.982 -17.001 1.00 90.38 104 GLU A O 1
ATOM 771 N N . PHE A 1 105 ? -5.144 0.433 -18.607 1.00 89.31 105 PHE A N 1
ATOM 772 C CA . PHE A 1 105 ? -3.706 0.228 -18.763 1.00 89.31 105 PHE A CA 1
ATOM 773 C C . PHE A 1 105 ? -3.365 -0.189 -20.196 1.00 89.31 105 PHE A C 1
ATOM 775 O O . PHE A 1 105 ? -4.211 -0.673 -20.948 1.00 89.31 105 PHE A O 1
ATOM 782 N N . GLN A 1 106 ? -2.101 -0.004 -20.573 1.00 87.06 106 GLN A N 1
ATOM 783 C CA . GLN A 1 106 ? -1.559 -0.395 -21.874 1.00 87.06 106 GLN A CA 1
ATOM 784 C C . GLN A 1 106 ? -0.476 -1.457 -21.679 1.00 87.06 106 GLN A C 1
ATOM 786 O O . GLN A 1 106 ? 0.328 -1.368 -20.751 1.00 87.06 106 GLN A O 1
ATOM 791 N N . VAL A 1 107 ? -0.447 -2.462 -22.558 1.00 89.81 107 VAL A N 1
ATOM 792 C CA . VAL A 1 107 ? 0.548 -3.543 -22.519 1.00 89.81 107 VAL A CA 1
ATOM 793 C C . VAL A 1 107 ? 1.507 -3.404 -23.693 1.00 89.81 107 VAL A C 1
ATOM 795 O O . VAL A 1 107 ? 1.129 -3.587 -24.855 1.00 89.81 107 VAL A O 1
ATOM 798 N N . PHE A 1 108 ? 2.768 -3.133 -23.371 1.00 91.06 108 PHE A N 1
ATOM 799 C CA . PHE A 1 108 ? 3.866 -3.050 -24.327 1.00 91.06 108 PHE A CA 1
ATOM 800 C C . PHE A 1 108 ? 4.804 -4.249 -24.185 1.00 91.06 108 PHE A C 1
ATOM 802 O O . PHE A 1 108 ? 4.946 -4.818 -23.104 1.00 91.06 108 PHE A O 1
ATOM 809 N N . SER A 1 109 ? 5.479 -4.613 -25.275 1.00 93.12 109 SER A N 1
ATOM 810 C CA . SER A 1 109 ? 6.642 -5.497 -25.196 1.00 93.12 109 SER A CA 1
ATOM 811 C C . SER A 1 109 ? 7.897 -4.665 -24.962 1.00 93.12 109 SER A C 1
ATOM 813 O O . SER A 1 109 ? 8.081 -3.622 -25.594 1.00 93.12 109 SER A O 1
ATOM 815 N N . VAL A 1 110 ? 8.759 -5.142 -24.073 1.00 93.75 110 VAL A N 1
ATOM 816 C CA . VAL A 1 110 ? 10.091 -4.578 -23.850 1.00 93.75 110 VAL A CA 1
ATOM 817 C C . VAL A 1 110 ? 10.963 -4.902 -25.069 1.00 93.75 110 VAL A C 1
ATOM 819 O O . VAL A 1 110 ? 10.992 -6.053 -25.510 1.00 93.75 110 VAL A O 1
ATOM 822 N N . SER A 1 111 ? 11.617 -3.901 -25.665 1.00 91.56 111 SER A N 1
ATOM 823 C CA . SER A 1 111 ? 12.455 -4.105 -26.859 1.00 91.56 111 SER A CA 1
ATOM 824 C C . SER A 1 111 ? 13.910 -4.440 -26.532 1.00 91.56 111 SER A C 1
ATOM 826 O O . SER A 1 111 ? 14.580 -5.031 -27.374 1.00 91.56 111 SER A O 1
ATOM 828 N N . GLU A 1 112 ? 14.377 -4.091 -25.331 1.00 88.31 112 GLU A N 1
ATOM 829 C CA . GLU A 1 112 ? 15.740 -4.319 -24.832 1.00 88.31 112 GLU A CA 1
ATOM 830 C C . GLU A 1 112 ? 15.705 -4.594 -23.323 1.00 88.31 112 GLU A C 1
ATOM 832 O O . GLU A 1 112 ? 14.868 -4.033 -22.623 1.00 88.31 112 GLU A O 1
ATOM 837 N N . ASP A 1 113 ? 16.609 -5.422 -22.798 1.00 88.25 113 ASP A N 1
ATOM 838 C CA . ASP A 1 113 ? 16.579 -5.838 -21.385 1.00 88.25 113 ASP A CA 1
ATOM 839 C C . ASP A 1 113 ? 16.900 -4.714 -20.377 1.00 88.25 113 ASP A C 1
ATOM 841 O O . ASP A 1 113 ? 16.535 -4.813 -19.206 1.00 88.25 113 ASP A O 1
ATOM 845 N N . GLY A 1 114 ? 17.551 -3.637 -20.831 1.00 87.12 114 GLY A N 1
ATOM 846 C CA . GLY A 1 114 ? 17.942 -2.496 -20.007 1.00 87.12 114 GLY A CA 1
ATOM 847 C C . GLY A 1 114 ? 18.949 -2.828 -18.905 1.00 87.12 114 GLY A C 1
ATOM 848 O O . GLY A 1 114 ? 19.004 -2.111 -17.911 1.00 87.12 114 GLY A O 1
ATOM 849 N N . LEU A 1 115 ? 19.745 -3.890 -19.061 1.00 89.56 115 LEU A N 1
ATOM 850 C CA . LEU A 1 115 ? 20.674 -4.369 -18.025 1.00 89.56 115 LEU A CA 1
ATOM 851 C C . LEU A 1 115 ? 22.065 -3.710 -18.073 1.00 89.56 115 LEU A C 1
ATOM 853 O O . LEU A 1 115 ? 22.969 -4.099 -17.331 1.00 89.56 115 LEU A O 1
ATOM 857 N N . GLY A 1 116 ? 22.268 -2.725 -18.948 1.00 88.50 116 GLY A N 1
ATOM 858 C CA . GLY A 1 116 ? 23.534 -2.006 -19.060 1.00 88.50 116 GLY A CA 1
ATOM 859 C C . GLY A 1 116 ? 23.822 -1.097 -17.859 1.00 88.50 116 GLY A C 1
ATOM 860 O O . GLY A 1 116 ? 22.931 -0.631 -17.152 1.00 88.50 116 GLY A O 1
ATOM 861 N N . HIS A 1 117 ? 25.104 -0.796 -17.633 1.00 87.62 117 HIS A N 1
ATOM 862 C CA . HIS A 1 117 ? 25.522 0.043 -16.503 1.00 87.62 117 HIS A CA 1
ATOM 863 C C . HIS A 1 117 ? 24.950 1.470 -16.571 1.00 87.62 117 HIS A C 1
ATOM 865 O O . HIS A 1 117 ? 24.625 2.055 -15.542 1.00 87.62 117 HIS A O 1
ATOM 871 N N . ALA A 1 118 ? 24.778 2.018 -17.778 1.00 84.56 118 ALA A N 1
ATOM 872 C CA . ALA A 1 118 ? 24.207 3.349 -17.981 1.00 84.56 118 ALA A CA 1
ATOM 873 C C . ALA A 1 118 ? 22.730 3.443 -17.554 1.00 84.56 118 ALA A C 1
ATOM 875 O O . ALA A 1 118 ? 22.238 4.536 -17.287 1.00 84.56 118 ALA A O 1
ATOM 876 N N . GLN A 1 119 ? 22.031 2.310 -17.471 1.00 84.81 119 GLN A N 1
ATOM 877 C CA . GLN A 1 119 ? 20.643 2.212 -17.032 1.00 84.81 119 GLN A CA 1
ATOM 878 C C . GLN A 1 119 ? 20.511 2.136 -15.501 1.00 84.81 119 GLN A C 1
ATOM 880 O O . GLN A 1 119 ? 19.415 2.327 -14.974 1.00 84.81 119 GLN A O 1
ATOM 885 N N . ALA A 1 120 ? 21.611 1.929 -14.766 1.00 84.56 120 ALA A N 1
ATOM 886 C CA . ALA A 1 120 ? 21.642 1.873 -13.303 1.00 84.56 120 ALA A CA 1
ATOM 887 C C . ALA A 1 120 ? 21.621 3.272 -12.640 1.00 84.56 120 ALA A C 1
ATOM 889 O O . ALA A 1 120 ? 22.364 3.545 -11.697 1.00 84.56 120 ALA A O 1
ATOM 890 N N . THR A 1 121 ? 20.791 4.186 -13.150 1.00 84.25 121 THR A N 1
ATOM 891 C CA . THR A 1 121 ? 20.620 5.553 -12.629 1.00 84.25 121 THR A CA 1
ATOM 892 C C . THR A 1 121 ? 19.509 5.627 -11.574 1.00 84.25 121 THR A C 1
ATOM 894 O O . THR A 1 121 ? 18.718 4.698 -11.410 1.00 84.25 121 THR A O 1
ATOM 897 N N . PHE A 1 122 ? 19.415 6.754 -10.856 1.00 79.88 122 PHE A N 1
ATOM 898 C CA . PHE A 1 122 ? 18.289 7.054 -9.966 1.00 79.88 122 PHE A CA 1
ATOM 899 C C . PHE A 1 122 ? 17.679 8.431 -10.307 1.00 79.88 122 PHE A C 1
ATOM 901 O O . PHE A 1 122 ? 18.333 9.449 -10.066 1.00 79.88 122 PHE A O 1
ATOM 908 N N . PRO A 1 123 ? 16.446 8.499 -10.850 1.00 79.12 123 PRO A N 1
ATOM 909 C CA . PRO A 1 123 ? 15.586 7.370 -11.225 1.00 79.12 123 PRO A CA 1
ATOM 910 C C . PRO A 1 123 ? 16.187 6.532 -12.375 1.00 79.12 123 PRO A C 1
ATOM 912 O O . PRO A 1 123 ? 17.034 7.042 -13.118 1.00 79.12 123 PRO A O 1
ATOM 915 N N . PRO A 1 124 ? 15.786 5.255 -12.521 1.00 77.19 124 PRO A N 1
ATOM 916 C CA . PRO A 1 124 ? 16.254 4.412 -13.618 1.00 77.19 124 PRO A CA 1
ATOM 917 C C . PRO A 1 124 ? 15.823 4.992 -14.968 1.00 77.19 124 PRO A C 1
ATOM 919 O O . PRO A 1 124 ? 14.746 5.585 -15.085 1.00 77.19 124 PRO A O 1
ATOM 922 N N . ALA A 1 125 ? 16.662 4.823 -15.991 1.00 83.94 125 ALA A N 1
ATOM 923 C CA . ALA A 1 125 ? 16.301 5.188 -17.355 1.00 83.94 125 ALA A CA 1
ATOM 924 C C . ALA A 1 125 ? 15.079 4.364 -17.817 1.00 83.94 125 ALA A C 1
ATOM 926 O O . ALA A 1 125 ? 14.999 3.170 -17.512 1.00 83.94 125 ALA A O 1
ATOM 927 N N . PRO A 1 126 ? 14.117 4.965 -18.543 1.00 85.81 126 PRO A N 1
ATOM 928 C CA . PRO A 1 126 ? 12.964 4.228 -19.043 1.00 85.81 126 PRO A CA 1
ATOM 929 C C . PRO A 1 126 ? 13.409 3.146 -20.032 1.00 85.81 126 PRO A C 1
ATOM 931 O O . PRO A 1 126 ? 14.252 3.389 -20.896 1.00 85.81 126 PRO A O 1
ATOM 934 N N . LEU A 1 127 ? 12.813 1.956 -19.924 1.00 88.69 127 LEU A N 1
ATOM 935 C CA . LEU A 1 127 ? 13.038 0.884 -20.890 1.00 88.69 127 LEU A CA 1
ATOM 936 C C . LEU A 1 127 ? 12.466 1.270 -22.253 1.00 88.69 127 LEU A C 1
ATOM 938 O O . LEU A 1 127 ? 11.366 1.822 -22.353 1.00 88.69 127 LEU A O 1
ATOM 942 N N . ALA A 1 128 ? 13.190 0.912 -23.310 1.00 90.38 128 ALA A N 1
ATOM 943 C CA . ALA A 1 128 ? 12.651 0.968 -24.655 1.00 90.38 128 ALA A CA 1
ATOM 944 C C . ALA A 1 128 ? 11.520 -0.068 -24.788 1.00 90.38 128 ALA A C 1
ATOM 946 O O . ALA A 1 128 ? 11.648 -1.234 -24.396 1.00 90.38 128 ALA A O 1
ATOM 947 N N . THR A 1 129 ? 10.378 0.376 -25.307 1.00 93.19 129 THR A N 1
ATOM 948 C CA . THR A 1 129 ? 9.176 -0.446 -25.457 1.00 93.19 129 THR A CA 1
ATOM 949 C C . THR A 1 129 ? 8.591 -0.292 -26.854 1.00 93.19 129 THR A C 1
ATOM 951 O O . THR A 1 129 ? 8.822 0.697 -27.548 1.00 93.19 129 THR A O 1
ATOM 954 N N . ARG A 1 130 ? 7.826 -1.296 -27.284 1.00 91.88 130 ARG A N 1
ATOM 955 C CA . ARG A 1 130 ? 7.064 -1.278 -28.537 1.00 91.88 130 ARG A CA 1
ATOM 956 C C . ARG A 1 130 ? 5.685 -1.883 -28.319 1.00 91.88 130 ARG A C 1
ATOM 958 O O . ARG A 1 130 ? 5.512 -2.751 -27.457 1.00 91.88 130 ARG A O 1
ATOM 965 N N . ASN A 1 131 ? 4.719 -1.468 -29.131 1.00 90.25 131 ASN A N 1
ATOM 966 C CA . ASN A 1 131 ? 3.369 -2.018 -29.062 1.00 90.25 131 ASN A CA 1
ATOM 967 C C . ASN A 1 131 ? 3.384 -3.538 -29.294 1.00 90.25 131 ASN A C 1
ATOM 969 O O . ASN A 1 131 ? 4.114 -4.044 -30.147 1.00 90.25 131 ASN A O 1
ATOM 973 N N . THR A 1 132 ? 2.560 -4.263 -28.538 1.00 88.50 132 THR A N 1
ATOM 974 C CA . THR A 1 132 ? 2.359 -5.715 -28.714 1.00 88.50 132 THR A CA 1
ATOM 975 C C . THR A 1 132 ? 1.513 -6.042 -29.943 1.00 88.50 132 THR A C 1
ATOM 977 O O . THR A 1 132 ? 1.579 -7.143 -30.481 1.00 88.50 132 THR A O 1
ATOM 980 N N . THR A 1 133 ? 0.729 -5.071 -30.405 1.00 80.19 133 THR A N 1
ATOM 981 C CA . THR A 1 133 ? -0.107 -5.132 -31.603 1.00 80.19 133 THR A CA 1
ATOM 982 C C . THR A 1 133 ? -0.038 -3.782 -32.322 1.00 80.19 133 THR A C 1
ATOM 984 O O . THR A 1 133 ? 0.504 -2.816 -31.789 1.00 80.19 133 THR A O 1
ATOM 987 N N . GLN A 1 134 ? -0.557 -3.670 -33.546 1.00 74.56 134 GLN A N 1
ATOM 988 C CA . GLN A 1 134 ? -0.766 -2.336 -34.130 1.00 74.56 134 GLN A CA 1
ATOM 989 C C . GLN A 1 134 ? -1.722 -1.524 -33.231 1.00 74.56 134 GLN A C 1
ATOM 991 O O . GLN A 1 134 ? -2.467 -2.106 -32.452 1.00 74.56 134 GLN A O 1
ATOM 996 N N . GLY A 1 135 ? -1.710 -0.192 -33.286 1.00 66.06 135 GLY A N 1
ATOM 997 C CA . GLY A 1 135 ? -2.669 0.602 -32.510 1.00 66.06 135 GLY A CA 1
ATOM 998 C C . GLY A 1 135 ? -4.100 0.285 -32.958 1.00 66.06 135 GLY A C 1
ATOM 999 O O . GLY A 1 135 ? -4.472 0.610 -34.084 1.00 66.06 135 GLY A O 1
ATOM 1000 N N . TRP A 1 136 ? -4.884 -0.374 -32.105 1.00 58.78 136 TRP A N 1
ATOM 1001 C CA . TRP A 1 136 ? -6.296 -0.671 -32.345 1.00 58.78 136 TRP A CA 1
ATOM 1002 C C . TRP A 1 136 ? -7.141 0.029 -31.289 1.00 58.78 136 TRP A C 1
ATOM 1004 O O . TRP A 1 136 ? -7.000 -0.231 -30.096 1.00 58.78 136 TRP A O 1
ATOM 1014 N N . THR A 1 137 ? -8.080 0.864 -31.718 1.00 59.47 137 THR A N 1
ATOM 1015 C CA . THR A 1 137 ? -9.172 1.293 -30.844 1.00 59.47 137 THR A CA 1
ATOM 1016 C C . THR A 1 137 ? -10.246 0.209 -30.884 1.00 59.47 137 THR A C 1
ATOM 1018 O O . THR A 1 137 ? -10.941 0.055 -31.891 1.00 59.47 137 THR A O 1
ATOM 1021 N N . PHE A 1 138 ? -10.380 -0.557 -29.796 1.00 56.09 138 PHE A N 1
ATOM 1022 C CA . PHE A 1 138 ? -11.314 -1.692 -29.716 1.00 56.09 138 PHE A CA 1
ATOM 1023 C C . PHE A 1 138 ? -12.760 -1.298 -30.073 1.00 56.09 138 PHE A C 1
ATOM 1025 O O . PHE A 1 138 ? -13.486 -2.081 -30.680 1.00 56.09 138 PHE A O 1
ATOM 1032 N N . LEU A 1 139 ? -13.147 -0.053 -29.773 1.00 62.75 139 LEU A N 1
ATOM 1033 C CA . LEU A 1 139 ? -14.494 0.472 -30.006 1.00 62.75 139 LEU A CA 1
ATOM 1034 C C . LEU A 1 139 ? -14.768 0.928 -31.447 1.00 62.75 139 LEU A C 1
ATOM 1036 O O . LEU A 1 139 ? -15.916 0.890 -31.876 1.00 62.75 139 LEU A O 1
ATOM 1040 N N . THR A 1 140 ? -13.755 1.350 -32.207 1.00 67.38 140 THR A N 1
ATOM 1041 C CA . THR A 1 140 ? -13.969 1.939 -33.544 1.00 67.38 140 THR A CA 1
ATOM 1042 C C . THR A 1 140 ? -13.439 1.072 -34.681 1.00 67.38 140 THR A C 1
ATOM 1044 O O . THR A 1 140 ? -13.780 1.319 -35.834 1.00 67.38 140 THR A O 1
ATOM 1047 N N . LYS A 1 141 ? -12.618 0.048 -34.386 1.00 58.84 141 LYS A N 1
ATOM 1048 C CA . LYS A 1 141 ? -11.877 -0.756 -35.383 1.00 58.84 141 LYS A CA 1
ATOM 1049 C C . LYS A 1 141 ? -11.034 0.090 -36.355 1.00 58.84 141 LYS A C 1
ATOM 1051 O O . LYS A 1 141 ? -10.567 -0.426 -37.370 1.00 58.84 141 LYS A O 1
ATOM 1056 N N . THR A 1 142 ? -10.811 1.367 -36.049 1.00 61.44 142 THR A N 1
ATOM 1057 C CA . THR A 1 142 ? -9.995 2.264 -36.863 1.00 61.44 142 THR A CA 1
ATOM 1058 C C . THR A 1 142 ? -8.525 2.003 -36.570 1.00 61.44 142 THR A C 1
ATOM 1060 O O . THR A 1 142 ? -8.114 1.940 -35.410 1.00 61.44 142 THR A O 1
ATOM 1063 N N . ARG A 1 143 ? -7.730 1.856 -37.632 1.00 56.12 143 ARG A N 1
ATOM 1064 C CA . ARG A 1 143 ? -6.267 1.833 -37.555 1.00 56.12 143 ARG A CA 1
ATOM 1065 C C . ARG A 1 143 ? -5.757 3.238 -37.858 1.00 56.12 143 ARG A C 1
ATOM 1067 O O . ARG A 1 143 ? -6.101 3.777 -38.907 1.00 56.12 143 ARG A O 1
ATOM 1074 N N . TYR A 1 144 ? -4.945 3.811 -36.973 1.00 55.97 144 TYR A N 1
ATOM 1075 C CA . TYR A 1 144 ? -4.117 4.961 -37.337 1.00 55.97 144 TYR A CA 1
ATOM 1076 C C . TYR A 1 144 ? -2.876 4.423 -38.051 1.00 55.97 144 TYR A C 1
ATOM 1078 O O . TYR A 1 144 ? -2.100 3.669 -37.460 1.00 55.97 144 TYR A O 1
ATOM 1086 N N . GLY A 1 145 ? -2.776 4.731 -39.342 1.00 52.69 145 GLY A N 1
ATOM 1087 C CA . GLY A 1 145 ? -1.577 4.556 -40.160 1.00 52.69 145 GLY A CA 1
ATOM 1088 C C . GLY A 1 145 ? -0.892 5.893 -40.366 1.00 52.69 145 GLY A C 1
ATOM 1089 O O . GLY A 1 145 ? -1.620 6.912 -40.371 1.00 52.69 145 GLY A O 1
#

pLDDT: mean 88.49, std 9.99, range [52.69, 98.31]

Sequence (145 aa):
LASGLSVPSTLILKDTAHRTVFDVWKDGLTLDGVSLAGAGDLLLVPDASSFTPLPWSPHSAVILCDLAYRSGQRVSVSPRGLLRRAMEQLAATGHDAVMGLEVEFQVFSVSEDGLGHAQATFPPAPLATRNTTQGWTFLTKTRYG

Secondary structure (DSSP, 8-state):
-TTPEEEETHHHHB-TTS-B-S-SSSTT-EETTEE-GGG-EEEEEE-GGG-EE-TT-TT-EE--EEEE-TTSPBPTT-HHHHHHHHHHHHHTTT-------------EEESS---SGGG--SSPPPPPEEESSS-B-TTT--B--